Protein AF-A0A817PHJ0-F1 (afdb_monomer_lite)

Radius of gyration: 16.42 Å; chains: 1; bounding box: 47×28×43 Å

Structure (mmCIF, N/CA/C/O backbone):
data_AF-A0A817PHJ0-F1
#
_entry.id   AF-A0A817PHJ0-F1
#
loop_
_atom_site.group_PDB
_atom_site.id
_atom_site.type_symbol
_atom_site.label_atom_id
_atom_site.label_alt_id
_atom_site.label_comp_id
_atom_site.label_asym_id
_atom_site.label_entity_id
_atom_site.label_seq_id
_atom_site.pdbx_PDB_ins_code
_atom_site.Cartn_x
_atom_site.Cartn_y
_atom_site.Cartn_z
_atom_site.occupancy
_atom_site.B_iso_or_equiv
_atom_site.auth_seq_id
_atom_site.auth_comp_id
_atom_site.auth_asym_id
_atom_site.auth_atom_id
_atom_site.pdbx_PDB_model_num
ATOM 1 N N . MET A 1 1 ? -12.873 14.705 18.135 1.00 49.12 1 MET A N 1
ATOM 2 C CA . MET A 1 1 ? -11.790 13.808 17.693 1.00 49.12 1 MET A CA 1
ATOM 3 C C . MET A 1 1 ? -12.456 12.846 16.730 1.00 49.12 1 MET A C 1
ATOM 5 O O . MET A 1 1 ? -13.378 12.174 17.163 1.00 49.12 1 MET A O 1
ATOM 9 N N . THR A 1 2 ? -12.149 12.921 15.435 1.00 61.56 2 THR A N 1
ATOM 10 C CA . THR A 1 2 ? -12.743 12.018 14.434 1.00 61.56 2 THR A CA 1
ATOM 11 C C . THR A 1 2 ? -12.177 10.622 14.662 1.00 61.56 2 THR A C 1
ATOM 13 O O . THR A 1 2 ? -10.961 10.498 14.820 1.00 61.56 2 THR A O 1
ATOM 16 N N . ASP A 1 3 ? -13.037 9.610 14.743 1.00 81.31 3 ASP A N 1
ATOM 17 C CA . ASP A 1 3 ? -12.610 8.226 14.940 1.00 81.31 3 ASP A CA 1
ATOM 18 C C . ASP A 1 3 ? -11.834 7.749 13.697 1.00 81.31 3 ASP A C 1
ATOM 20 O O . ASP A 1 3 ? -12.154 8.114 12.561 1.00 81.31 3 ASP A O 1
ATOM 24 N N . ILE A 1 4 ? -10.794 6.938 13.898 1.00 83.25 4 ILE A N 1
ATOM 25 C CA . ILE A 1 4 ? -10.038 6.306 12.812 1.00 83.25 4 ILE A CA 1
ATOM 26 C C . ILE A 1 4 ? -10.956 5.449 11.928 1.00 83.25 4 ILE A C 1
ATOM 28 O O . ILE A 1 4 ? -10.732 5.354 10.721 1.00 83.25 4 ILE A O 1
ATOM 32 N N . MET A 1 5 ? -12.021 4.884 12.509 1.00 84.81 5 MET A N 1
ATOM 33 C CA . MET A 1 5 ? -13.039 4.138 11.777 1.00 84.81 5 MET A CA 1
ATOM 34 C C . MET A 1 5 ? -13.853 5.041 10.844 1.00 84.81 5 MET A C 1
ATOM 36 O O . MET A 1 5 ? -14.081 4.673 9.693 1.00 84.81 5 MET A O 1
ATOM 40 N N . ASP A 1 6 ? -14.234 6.240 11.293 1.00 86.69 6 ASP A N 1
ATOM 41 C CA . ASP A 1 6 ? -14.965 7.198 10.457 1.00 86.69 6 ASP A CA 1
ATOM 42 C C . ASP A 1 6 ? -14.106 7.629 9.268 1.00 86.69 6 ASP A C 1
ATOM 44 O O . ASP A 1 6 ? -14.552 7.591 8.122 1.00 86.69 6 ASP A O 1
ATOM 48 N N . LEU A 1 7 ? -12.840 7.980 9.525 1.00 87.00 7 LEU A N 1
ATOM 49 C CA . LEU A 1 7 ? -11.886 8.334 8.472 1.00 87.00 7 LEU A CA 1
ATOM 50 C C . LEU A 1 7 ? -11.694 7.190 7.474 1.00 87.00 7 LEU A C 1
ATOM 52 O O . LEU A 1 7 ? -11.595 7.431 6.273 1.00 87.00 7 LEU A O 1
ATOM 56 N N . PHE A 1 8 ? -11.654 5.948 7.957 1.00 89.12 8 PHE A N 1
ATOM 57 C CA . PHE A 1 8 ? -11.529 4.782 7.095 1.00 89.12 8 PHE A CA 1
ATOM 58 C C . PHE A 1 8 ? -12.752 4.607 6.188 1.00 89.12 8 PHE A C 1
ATOM 60 O O . PHE A 1 8 ? -12.588 4.391 4.989 1.00 89.12 8 PHE A O 1
ATOM 67 N N . VAL A 1 9 ? -13.967 4.766 6.720 1.00 87.94 9 VAL A N 1
ATOM 68 C CA . VAL A 1 9 ? -15.202 4.720 5.920 1.00 87.94 9 VAL A CA 1
ATOM 69 C C . VAL A 1 9 ? -15.226 5.835 4.872 1.00 87.94 9 VAL A C 1
ATOM 71 O O . VAL A 1 9 ? -15.560 5.570 3.719 1.00 87.94 9 VAL A O 1
ATOM 74 N N . TYR A 1 10 ? -14.818 7.059 5.227 1.00 88.50 10 TYR A N 1
ATOM 75 C CA . TYR A 1 10 ? -14.691 8.151 4.254 1.00 88.50 10 TYR A CA 1
ATOM 76 C C . TYR A 1 10 ? -13.708 7.808 3.136 1.00 88.50 10 TYR A C 1
ATOM 78 O O . TYR A 1 10 ? -14.039 7.968 1.964 1.00 88.50 10 TYR A O 1
ATOM 86 N N . ALA A 1 11 ? -12.537 7.275 3.488 1.00 88.94 11 ALA A N 1
ATOM 87 C CA . ALA A 1 11 ? -11.536 6.888 2.505 1.00 88.94 11 ALA A CA 1
ATOM 88 C C . ALA A 1 11 ? -12.034 5.791 1.553 1.00 88.94 11 ALA A C 1
ATOM 90 O O . ALA A 1 11 ? -11.755 5.866 0.361 1.00 88.94 11 ALA A O 1
ATOM 91 N N . LEU A 1 12 ? -12.773 4.794 2.057 1.00 88.06 12 LEU A N 1
ATOM 92 C CA . LEU A 1 12 ? -13.371 3.751 1.219 1.00 88.06 12 LEU A CA 1
ATOM 93 C C . LEU A 1 12 ? -14.394 4.329 0.243 1.00 88.06 12 LEU A C 1
ATOM 95 O O . LEU A 1 12 ? -14.343 4.012 -0.939 1.00 88.06 12 LEU A O 1
ATOM 99 N N . ASN A 1 13 ? -15.273 5.211 0.722 1.00 89.19 13 ASN A N 1
ATOM 100 C CA . ASN A 1 13 ? -16.271 5.852 -0.129 1.00 89.19 13 ASN A CA 1
ATOM 101 C C . ASN A 1 13 ? -15.613 6.675 -1.242 1.00 89.19 13 ASN A C 1
ATOM 103 O O . ASN A 1 13 ? -16.028 6.570 -2.392 1.00 89.19 13 ASN A O 1
ATOM 107 N N . ASP A 1 14 ? -14.574 7.456 -0.922 1.00 88.31 14 ASP A N 1
ATOM 108 C CA . ASP A 1 14 ? -13.811 8.201 -1.929 1.00 88.31 14 ASP A CA 1
ATOM 109 C C . ASP A 1 14 ? -13.119 7.261 -2.930 1.00 88.31 14 ASP A C 1
ATOM 111 O O . ASP A 1 14 ? -13.066 7.562 -4.122 1.00 88.31 14 ASP A O 1
ATOM 115 N N . PHE A 1 15 ? -12.619 6.110 -2.472 1.00 83.25 15 PHE A N 1
ATOM 116 C CA . PHE A 1 15 ? -11.997 5.109 -3.339 1.00 83.25 15 PHE A CA 1
ATOM 117 C C . PHE A 1 15 ? -13.019 4.488 -4.307 1.00 83.25 15 PHE A C 1
ATOM 119 O O . PHE A 1 15 ? -12.754 4.412 -5.507 1.00 83.25 15 PHE A O 1
ATOM 126 N N . ASP A 1 16 ? -14.205 4.121 -3.812 1.00 83.19 16 ASP A N 1
ATOM 127 C CA . ASP A 1 16 ? -15.276 3.488 -4.594 1.00 83.19 16 ASP A CA 1
ATOM 128 C C . ASP A 1 16 ? -15.862 4.421 -5.665 1.00 83.19 16 ASP A C 1
ATOM 130 O O . ASP A 1 16 ? -16.209 3.974 -6.759 1.00 83.19 16 ASP A O 1
ATOM 134 N N . ILE A 1 17 ? -15.942 5.728 -5.390 1.00 87.88 17 ILE A N 1
ATOM 135 C CA . ILE A 1 17 ? -16.415 6.726 -6.367 1.00 87.88 17 ILE A CA 1
ATOM 136 C C . ILE A 1 17 ? -15.305 7.236 -7.302 1.00 87.88 17 ILE A C 1
ATOM 138 O O . ILE A 1 17 ? -15.550 8.129 -8.114 1.00 87.88 17 ILE A O 1
ATOM 142 N N . GLY A 1 18 ? -14.084 6.698 -7.198 1.00 82.56 18 GLY A N 1
ATOM 143 C CA . GLY A 1 18 ? -12.948 7.061 -8.050 1.00 82.56 18 GLY A CA 1
ATOM 144 C C . GLY A 1 18 ? -12.236 8.364 -7.663 1.00 82.56 18 GLY A C 1
ATOM 145 O O . GLY A 1 18 ? -11.386 8.846 -8.412 1.00 82.56 18 GLY A O 1
ATOM 146 N N . ASN A 1 19 ? -12.521 8.933 -6.490 1.00 89.56 19 ASN A N 1
ATOM 147 C CA . ASN A 1 19 ? -11.821 10.093 -5.934 1.00 89.56 19 ASN A CA 1
ATOM 148 C C . ASN A 1 19 ? -10.500 9.677 -5.254 1.00 89.56 19 ASN A C 1
ATOM 150 O O . ASN A 1 19 ? -10.252 9.933 -4.072 1.00 89.56 19 ASN A O 1
ATOM 154 N N . LEU A 1 20 ? -9.626 9.018 -6.021 1.00 85.56 20 LEU A N 1
ATOM 155 C CA . LEU A 1 20 ? -8.413 8.369 -5.513 1.00 85.56 20 LEU A CA 1
ATOM 156 C C . LEU A 1 20 ? -7.481 9.338 -4.772 1.00 85.56 20 LEU A C 1
ATOM 158 O O . LEU A 1 20 ? -6.882 8.976 -3.764 1.00 85.56 20 LEU A O 1
ATOM 162 N N . LYS A 1 21 ? -7.384 10.595 -5.216 1.00 87.06 21 LYS A N 1
ATOM 163 C CA . LYS A 1 21 ? -6.496 11.588 -4.596 1.00 87.06 21 LYS A CA 1
ATOM 164 C C . LYS A 1 21 ? -6.897 11.919 -3.155 1.00 87.06 21 LYS A C 1
ATOM 166 O O . LYS A 1 21 ? -6.035 11.932 -2.275 1.00 87.06 21 LYS A O 1
ATOM 171 N N . GLU A 1 22 ? -8.178 12.187 -2.901 1.00 89.62 22 GLU A N 1
ATOM 172 C CA . GLU A 1 22 ? -8.651 12.464 -1.536 1.00 89.62 22 GLU A CA 1
ATOM 173 C C . GLU A 1 22 ? -8.688 11.187 -0.688 1.00 89.62 22 GLU A C 1
ATOM 175 O O . GLU A 1 22 ? -8.307 11.229 0.487 1.00 89.62 22 GLU A O 1
ATOM 180 N N . ALA A 1 23 ? -8.999 10.033 -1.293 1.00 89.44 23 ALA A N 1
ATOM 181 C CA . ALA A 1 23 ? -8.902 8.741 -0.618 1.00 89.44 23 ALA A CA 1
ATOM 182 C C . ALA A 1 23 ? -7.478 8.487 -0.089 1.00 89.44 23 ALA A C 1
ATOM 184 O O . ALA A 1 23 ? -7.293 8.210 1.097 1.00 89.44 23 ALA A O 1
ATOM 185 N N . ILE A 1 24 ? -6.449 8.654 -0.930 1.00 89.75 24 ILE A N 1
ATOM 186 C CA . ILE A 1 24 ? -5.039 8.437 -0.562 1.00 89.75 24 ILE A CA 1
ATOM 187 C C . ILE A 1 24 ? -4.558 9.433 0.499 1.00 89.75 24 ILE A C 1
ATOM 189 O O . ILE A 1 24 ? -3.792 9.071 1.400 1.00 89.75 24 ILE A O 1
ATOM 193 N N . LYS A 1 25 ? -5.030 10.680 0.449 1.00 90.56 25 LYS A N 1
ATOM 194 C CA . LYS A 1 25 ? -4.733 11.689 1.473 1.00 90.56 25 LYS A CA 1
ATOM 195 C C . LYS A 1 25 ? -5.332 11.311 2.832 1.00 90.56 25 LYS A C 1
ATOM 197 O O . LYS A 1 25 ? -4.647 11.395 3.857 1.00 90.56 25 LYS A O 1
ATOM 202 N N . THR A 1 26 ? -6.576 10.838 2.842 1.00 90.88 26 THR A N 1
ATOM 203 C CA . THR A 1 26 ? -7.249 10.361 4.057 1.00 90.88 26 THR A CA 1
ATOM 204 C C . THR A 1 26 ? -6.563 9.106 4.603 1.00 90.88 26 THR A C 1
ATOM 206 O O . THR A 1 26 ? -6.209 9.060 5.780 1.00 90.88 26 THR A O 1
ATOM 209 N N . ILE A 1 27 ? -6.246 8.140 3.736 1.00 90.88 27 ILE A N 1
ATOM 210 C CA . ILE A 1 27 ? -5.459 6.937 4.054 1.00 90.88 27 ILE A CA 1
ATOM 211 C C . ILE A 1 27 ? -4.117 7.295 4.698 1.00 90.88 27 ILE A C 1
ATOM 213 O O . ILE A 1 27 ? -3.738 6.716 5.716 1.00 90.88 27 ILE A O 1
ATOM 217 N N . THR A 1 28 ? -3.403 8.273 4.143 1.00 89.94 28 THR A N 1
ATOM 218 C CA . THR A 1 28 ? -2.109 8.708 4.682 1.00 89.94 28 THR A CA 1
ATOM 219 C C . THR A 1 28 ? -2.259 9.288 6.087 1.00 89.94 28 THR A C 1
ATOM 221 O O . THR A 1 28 ? -1.494 8.932 6.980 1.00 89.94 28 THR A O 1
ATOM 224 N N . THR A 1 29 ? -3.307 10.081 6.314 1.00 89.81 29 THR A N 1
ATOM 225 C CA . THR A 1 29 ? -3.633 10.635 7.637 1.00 89.81 29 THR A CA 1
ATOM 226 C C . THR A 1 29 ? -3.916 9.538 8.670 1.00 89.81 29 THR A C 1
ATOM 228 O O . THR A 1 29 ? -3.443 9.614 9.807 1.00 89.81 29 THR A O 1
ATOM 231 N N . ILE A 1 30 ? -4.646 8.490 8.275 1.00 88.88 30 ILE A N 1
ATOM 232 C CA . ILE A 1 30 ? -4.929 7.319 9.119 1.00 88.88 30 ILE A CA 1
ATOM 233 C C . ILE A 1 30 ? -3.628 6.596 9.496 1.00 88.88 30 ILE A C 1
ATOM 235 O O . ILE A 1 30 ? -3.386 6.327 10.674 1.00 88.88 30 ILE A O 1
ATOM 239 N N . ILE A 1 31 ? -2.768 6.319 8.510 1.00 87.38 31 ILE A N 1
ATOM 240 C CA . ILE A 1 31 ? -1.493 5.614 8.715 1.00 87.38 31 ILE A CA 1
ATOM 241 C C . ILE A 1 31 ? -0.571 6.398 9.659 1.00 87.38 31 ILE A C 1
ATOM 243 O O . ILE A 1 31 ? 0.051 5.811 10.544 1.00 87.38 31 ILE A O 1
ATOM 247 N N . ASP A 1 32 ? -0.493 7.721 9.511 1.00 86.81 32 ASP A N 1
ATOM 248 C CA . ASP A 1 32 ? 0.350 8.550 10.376 1.00 86.81 32 ASP A CA 1
ATOM 249 C C . ASP A 1 32 ? -0.188 8.655 11.807 1.00 86.81 32 ASP A C 1
ATOM 251 O O . ASP A 1 32 ? 0.600 8.669 12.757 1.00 86.81 32 ASP A O 1
ATOM 255 N N . SER A 1 33 ? -1.512 8.648 11.974 1.00 82.25 33 SER A N 1
ATOM 256 C CA . SER A 1 33 ? -2.161 8.674 13.291 1.00 82.25 33 SER A CA 1
ATOM 257 C C . SER A 1 33 ? -1.922 7.384 14.087 1.00 82.25 33 SER A C 1
ATOM 259 O O . SER A 1 33 ? -1.824 7.422 15.315 1.00 82.25 33 SER A O 1
ATOM 261 N N . TYR A 1 34 ? -1.742 6.249 13.402 1.00 79.88 34 TYR A N 1
ATOM 262 C CA . TYR A 1 34 ? -1.493 4.948 14.030 1.00 79.88 34 TYR A CA 1
ATOM 263 C C . TYR A 1 34 ? -0.183 4.856 14.810 1.00 79.88 34 TYR A C 1
ATOM 265 O O . TYR A 1 34 ? -0.102 4.070 15.750 1.00 79.88 34 TYR A O 1
ATOM 273 N N . LYS A 1 35 ? 0.831 5.676 14.495 1.00 69.69 35 LYS A N 1
ATOM 274 C CA . LYS A 1 35 ? 2.119 5.672 15.224 1.00 69.69 35 LYS A CA 1
ATOM 275 C C . LYS A 1 35 ? 1.957 5.839 16.742 1.00 69.69 35 LYS A C 1
ATOM 277 O O . LYS A 1 35 ? 2.861 5.468 17.483 1.00 69.69 35 LYS A O 1
ATOM 282 N N . ASN A 1 36 ? 0.815 6.365 17.188 1.00 65.94 36 ASN A N 1
ATOM 283 C CA . ASN A 1 36 ? 0.495 6.610 18.590 1.00 65.94 36 ASN A CA 1
ATOM 284 C C . ASN A 1 36 ? -0.549 5.637 19.180 1.00 65.94 36 ASN A C 1
ATOM 286 O O . ASN A 1 36 ? -0.920 5.807 20.340 1.00 65.94 36 ASN A O 1
ATOM 290 N N . SER A 1 37 ? -1.039 4.648 18.421 1.00 70.31 37 SER A N 1
ATOM 291 C CA . SER A 1 37 ? -2.091 3.723 18.872 1.00 70.31 37 SER A CA 1
ATOM 292 C C . SER A 1 37 ? -1.555 2.328 19.209 1.00 70.31 37 SER A C 1
ATOM 294 O O . SER A 1 37 ? -0.731 1.765 18.492 1.00 70.31 37 SER A O 1
ATOM 296 N N . ILE A 1 38 ? -2.069 1.750 20.300 1.00 67.88 38 ILE A N 1
ATOM 297 C CA . ILE A 1 38 ? -1.825 0.358 20.723 1.00 67.88 38 ILE A CA 1
ATOM 298 C C . ILE A 1 38 ? -3.028 -0.560 20.457 1.00 67.88 38 ILE A C 1
ATOM 300 O O . ILE A 1 38 ? -2.996 -1.738 20.812 1.00 67.88 38 ILE A O 1
ATOM 304 N N . ALA A 1 39 ? -4.112 -0.033 19.879 1.00 80.44 39 ALA A N 1
ATOM 305 C CA . ALA A 1 39 ? -5.333 -0.795 19.657 1.00 80.44 39 ALA A CA 1
ATOM 306 C C . ALA A 1 39 ? -5.198 -1.737 18.447 1.00 80.44 39 ALA A C 1
ATOM 308 O O . ALA A 1 39 ? -4.794 -1.338 17.353 1.00 80.44 39 ALA A O 1
ATOM 309 N N . GLU A 1 40 ? -5.592 -3.002 18.623 1.00 79.38 40 GLU A N 1
ATOM 310 C CA . GLU A 1 40 ? -5.534 -4.008 17.550 1.00 79.38 40 GLU A CA 1
ATOM 311 C C . GLU A 1 40 ? -6.525 -3.700 16.410 1.00 79.38 40 GLU A C 1
ATOM 313 O O . GLU A 1 40 ? -6.277 -4.041 15.254 1.00 79.38 40 GLU A O 1
ATOM 318 N N . THR A 1 41 ? -7.642 -3.028 16.705 1.00 81.06 41 THR A N 1
ATOM 319 C CA . THR A 1 41 ? -8.607 -2.582 15.686 1.00 81.06 41 THR A CA 1
ATOM 320 C C . THR A 1 41 ? -7.976 -1.556 14.745 1.00 81.06 41 THR A C 1
ATOM 322 O O . THR A 1 41 ? -8.040 -1.721 13.526 1.00 81.06 41 THR A O 1
ATOM 325 N N . ASP A 1 42 ? -7.275 -0.567 15.298 1.00 83.81 42 ASP A N 1
ATOM 326 C CA . ASP A 1 42 ? -6.571 0.464 14.531 1.00 83.81 42 ASP A CA 1
ATOM 327 C C . ASP A 1 42 ? -5.488 -0.162 13.654 1.00 83.81 42 ASP A C 1
ATOM 329 O O . ASP A 1 42 ? 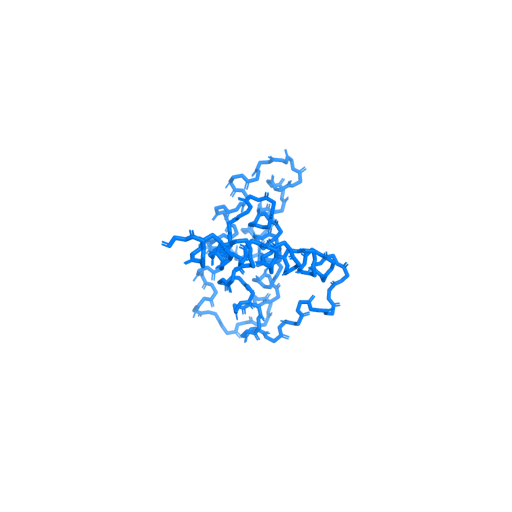-5.336 0.200 12.490 1.00 83.81 42 ASP A O 1
ATOM 333 N N . LYS A 1 43 ? -4.790 -1.180 14.173 1.00 86.75 43 LYS A N 1
ATOM 334 C CA . LYS A 1 43 ? -3.805 -1.946 13.405 1.00 86.75 43 LYS A CA 1
ATOM 335 C C . LYS A 1 43 ? -4.424 -2.601 12.171 1.00 86.75 43 LYS A C 1
ATOM 337 O O . LYS A 1 43 ? -3.843 -2.527 11.090 1.00 86.75 43 LYS A O 1
ATOM 342 N N . LYS A 1 44 ? -5.597 -3.231 12.301 1.00 88.69 44 LYS A N 1
ATOM 343 C CA . LYS A 1 44 ? -6.296 -3.850 11.160 1.00 88.69 44 LYS A CA 1
ATOM 344 C C . LYS A 1 44 ? -6.707 -2.811 10.118 1.00 88.69 44 LYS A C 1
ATOM 346 O O . LYS A 1 44 ? -6.507 -3.045 8.926 1.00 88.69 44 LYS A O 1
ATOM 351 N N . ILE A 1 45 ? -7.226 -1.666 10.563 1.00 89.81 45 ILE A N 1
ATOM 352 C CA . ILE A 1 45 ? -7.584 -0.543 9.685 1.00 89.81 45 ILE A CA 1
ATOM 353 C C . ILE A 1 45 ? -6.345 -0.048 8.932 1.00 89.81 45 ILE A C 1
ATOM 355 O O . ILE A 1 45 ? -6.373 0.109 7.715 1.00 89.81 45 ILE A O 1
ATOM 359 N N . VAL A 1 46 ? -5.223 0.111 9.627 1.00 90.06 46 VAL A N 1
ATOM 360 C CA . VAL A 1 46 ? -3.971 0.608 9.044 1.00 90.06 46 VAL A CA 1
ATOM 361 C C . VAL A 1 46 ? -3.366 -0.382 8.064 1.00 90.06 46 VAL A C 1
ATOM 363 O O . VAL A 1 46 ? -2.923 0.033 6.997 1.00 90.06 46 VAL A O 1
ATOM 366 N N . ILE A 1 47 ? -3.404 -1.685 8.359 1.00 91.00 47 ILE A N 1
ATOM 367 C CA . ILE A 1 47 ? -3.028 -2.720 7.387 1.00 91.00 47 ILE A CA 1
ATOM 368 C C . ILE A 1 47 ? -3.865 -2.558 6.118 1.00 91.00 47 ILE A C 1
ATOM 370 O O . ILE A 1 47 ? -3.315 -2.577 5.021 1.00 91.00 47 ILE A O 1
ATOM 374 N N . ARG A 1 48 ? -5.180 -2.352 6.241 1.00 90.56 48 ARG A N 1
ATOM 375 C CA . ARG A 1 48 ? -6.058 -2.195 5.078 1.00 90.56 48 ARG A CA 1
ATOM 376 C C . ARG A 1 48 ? -5.772 -0.907 4.295 1.00 90.56 48 ARG A C 1
ATOM 378 O O . ARG A 1 48 ? -5.675 -0.955 3.074 1.00 90.56 48 ARG A O 1
ATOM 385 N N . CYS A 1 49 ? -5.550 0.208 4.984 1.00 91.88 49 CYS A N 1
ATOM 386 C CA . CYS A 1 49 ? -5.097 1.474 4.402 1.00 91.88 49 CYS A CA 1
ATOM 387 C C . CYS A 1 49 ? -3.773 1.325 3.636 1.00 91.88 49 CYS A C 1
ATOM 389 O O . CYS A 1 49 ? -3.647 1.809 2.512 1.00 91.88 49 CYS A O 1
ATOM 391 N N . LEU A 1 50 ? -2.803 0.612 4.214 1.00 92.12 50 LEU A N 1
ATOM 392 C CA . LEU A 1 50 ? -1.523 0.324 3.572 1.00 92.12 50 LEU A CA 1
ATOM 393 C C . LEU A 1 50 ? -1.683 -0.545 2.327 1.00 92.12 50 LEU A C 1
ATOM 395 O O . LEU A 1 50 ? -0.986 -0.311 1.352 1.00 92.12 50 LEU A O 1
ATOM 399 N N . GLN A 1 51 ? -2.603 -1.513 2.324 1.00 90.19 51 GLN A N 1
ATOM 400 C CA . GLN A 1 51 ? -2.892 -2.310 1.128 1.00 90.19 51 GLN A CA 1
ATOM 401 C C . GLN A 1 51 ? -3.422 -1.437 -0.021 1.00 90.19 51 GLN A C 1
ATOM 403 O O . GLN A 1 51 ? -2.951 -1.583 -1.146 1.00 90.19 51 GLN A O 1
ATOM 408 N N . TYR A 1 52 ? -4.348 -0.509 0.256 1.00 88.44 52 TYR A N 1
ATOM 409 C CA . TYR A 1 52 ? -4.875 0.408 -0.766 1.00 88.44 52 TYR A CA 1
ATOM 410 C C . TYR A 1 52 ? -3.810 1.367 -1.295 1.00 88.44 52 TYR A C 1
ATOM 412 O O . TYR A 1 52 ? -3.681 1.533 -2.506 1.00 88.44 52 TYR A O 1
ATOM 420 N N . ARG A 1 53 ? -3.014 1.973 -0.404 1.00 90.44 53 ARG A N 1
ATOM 421 C CA . ARG A 1 53 ? -1.930 2.867 -0.829 1.00 90.44 53 ARG A CA 1
ATOM 422 C C . ARG A 1 53 ? -0.841 2.123 -1.592 1.00 90.44 53 ARG A C 1
ATOM 424 O O . ARG A 1 53 ? -0.345 2.642 -2.583 1.00 90.44 53 ARG A O 1
ATOM 431 N N . LEU A 1 54 ? -0.523 0.895 -1.185 1.00 89.12 54 LEU A N 1
ATOM 432 C CA . LEU A 1 54 ? 0.426 0.041 -1.889 1.00 89.12 54 LEU A CA 1
ATOM 433 C C . LEU A 1 54 ? -0.053 -0.270 -3.312 1.00 89.12 54 LEU A C 1
ATOM 435 O O . LEU A 1 54 ? 0.745 -0.192 -4.238 1.00 89.12 54 LEU A O 1
ATOM 439 N N . GLN A 1 55 ? -1.339 -0.581 -3.498 1.00 85.69 55 GLN A N 1
ATOM 440 C CA . GLN A 1 55 ? -1.914 -0.782 -4.829 1.00 85.69 55 GLN A CA 1
ATOM 441 C C . GLN A 1 55 ? -1.805 0.488 -5.686 1.00 85.69 55 GLN A C 1
ATOM 443 O O . GLN A 1 55 ? -1.275 0.419 -6.789 1.00 85.69 55 GLN A O 1
ATOM 448 N N . ALA A 1 56 ? -2.207 1.647 -5.155 1.00 86.06 56 ALA A N 1
ATOM 449 C CA . ALA A 1 56 ? -2.088 2.918 -5.874 1.00 86.06 56 ALA A CA 1
ATOM 450 C C . ALA A 1 56 ? -0.629 3.256 -6.231 1.00 86.06 56 ALA A C 1
ATOM 452 O O . ALA A 1 56 ? -0.335 3.633 -7.359 1.00 86.06 56 ALA A O 1
ATOM 453 N N . ASN A 1 57 ? 0.310 3.044 -5.304 1.00 87.00 57 ASN A N 1
ATOM 454 C CA . ASN A 1 57 ? 1.737 3.255 -5.547 1.00 87.00 57 ASN A CA 1
ATOM 455 C C . ASN A 1 57 ?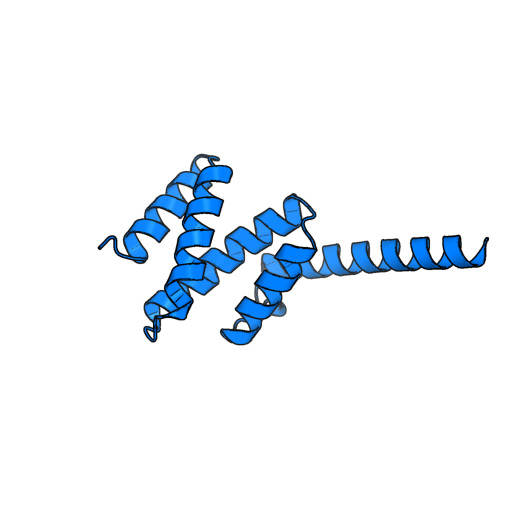 2.300 2.305 -6.612 1.00 87.00 57 ASN A C 1
ATOM 457 O O . ASN A 1 57 ? 3.217 2.685 -7.341 1.00 87.00 57 ASN A O 1
ATOM 461 N N . PHE A 1 58 ? 1.774 1.081 -6.710 1.00 81.06 58 PHE A N 1
ATOM 462 C CA . PHE A 1 58 ? 2.127 0.177 -7.797 1.00 81.06 58 PHE A CA 1
ATOM 463 C C . PHE A 1 58 ? 1.583 0.652 -9.140 1.00 81.06 58 PHE A C 1
ATOM 465 O O . PHE A 1 58 ? 2.290 0.506 -10.133 1.00 81.06 58 PHE A O 1
ATOM 472 N N . ASP A 1 59 ? 0.368 1.191 -9.188 1.00 81.62 59 ASP A N 1
ATOM 473 C CA . ASP A 1 59 ? -0.229 1.714 -10.420 1.00 81.62 59 ASP A CA 1
ATOM 474 C C . ASP A 1 59 ? 0.507 2.975 -10.906 1.00 81.62 59 ASP A C 1
ATOM 476 O O . ASP A 1 59 ? 0.816 3.080 -12.091 1.00 81.62 59 ASP A O 1
ATOM 480 N N . ASP A 1 60 ? 0.896 3.857 -9.981 1.00 84.12 60 ASP A N 1
ATOM 481 C CA . ASP A 1 60 ? 1.628 5.107 -10.249 1.00 84.12 60 ASP A CA 1
ATOM 482 C C . ASP A 1 60 ? 3.153 4.927 -10.400 1.00 84.12 60 ASP A C 1
ATOM 484 O O . ASP A 1 60 ? 3.888 5.906 -10.533 1.00 84.12 60 ASP A O 1
ATOM 488 N N . GLU A 1 61 ? 3.660 3.691 -10.329 1.00 83.31 61 GLU A N 1
ATOM 489 C CA . GLU A 1 61 ? 5.099 3.370 -10.402 1.00 83.31 61 GLU A CA 1
ATOM 490 C C . GLU A 1 61 ? 5.954 4.109 -9.351 1.00 83.31 61 GLU A C 1
ATOM 492 O O . GLU A 1 61 ? 7.159 4.324 -9.501 1.00 83.31 61 GLU A O 1
ATOM 497 N N . ASN A 1 62 ? 5.344 4.460 -8.217 1.00 84.56 62 ASN A N 1
ATOM 498 C CA . ASN A 1 62 ? 6.010 5.124 -7.106 1.00 84.56 62 ASN A CA 1
ATOM 499 C C . ASN A 1 62 ? 6.741 4.100 -6.225 1.00 84.56 62 ASN A C 1
ATOM 501 O O . ASN A 1 62 ? 6.303 3.702 -5.138 1.00 84.56 62 ASN A O 1
ATOM 505 N N . TYR A 1 63 ? 7.896 3.650 -6.708 1.00 79.12 63 TYR A N 1
ATOM 506 C CA . TYR A 1 63 ? 8.668 2.575 -6.085 1.00 79.12 63 TYR A CA 1
ATOM 507 C C . TYR A 1 63 ? 9.190 2.913 -4.682 1.00 79.12 63 TYR A C 1
ATOM 509 O O . TYR A 1 63 ? 9.308 2.029 -3.830 1.00 79.12 63 TYR A O 1
ATOM 517 N N . LYS A 1 64 ? 9.483 4.189 -4.407 1.00 84.25 64 LYS A N 1
ATOM 518 C CA . LYS A 1 64 ? 9.978 4.628 -3.094 1.00 84.25 64 LYS A CA 1
ATOM 519 C C . LYS A 1 64 ? 8.907 4.468 -2.014 1.00 84.25 64 LYS A C 1
ATOM 521 O O . LYS A 1 64 ? 9.186 3.924 -0.939 1.00 84.25 64 LYS A O 1
ATOM 526 N N . ASP A 1 65 ? 7.689 4.907 -2.308 1.00 86.62 65 ASP A N 1
ATOM 527 C CA . ASP A 1 65 ? 6.584 4.815 -1.357 1.00 86.62 65 ASP A CA 1
ATOM 528 C C . ASP A 1 65 ? 6.061 3.375 -1.268 1.00 86.62 65 ASP A C 1
ATOM 530 O O . ASP A 1 65 ? 5.797 2.892 -0.167 1.00 86.62 65 ASP A O 1
ATOM 534 N N . THR A 1 66 ? 6.093 2.623 -2.375 1.00 86.00 66 THR A N 1
ATOM 535 C CA . THR A 1 66 ? 5.855 1.167 -2.396 1.00 86.00 66 THR A CA 1
ATOM 536 C C . THR A 1 66 ? 6.742 0.430 -1.386 1.00 86.00 66 THR A C 1
ATOM 538 O O . THR A 1 66 ? 6.252 -0.324 -0.545 1.00 86.00 66 THR A O 1
ATOM 541 N N . LEU A 1 67 ? 8.063 0.651 -1.422 1.00 85.44 67 LEU A N 1
ATOM 542 C CA . LEU A 1 67 ? 9.000 0.009 -0.490 1.00 85.44 67 LEU A CA 1
ATOM 543 C C . LEU A 1 67 ? 8.731 0.406 0.966 1.00 85.44 67 LEU A C 1
ATOM 545 O O . LEU A 1 67 ? 8.875 -0.415 1.879 1.00 85.44 67 LEU A O 1
ATOM 549 N N . THR A 1 68 ? 8.331 1.658 1.182 1.00 89.38 68 THR A N 1
ATOM 550 C CA . THR A 1 68 ? 7.961 2.165 2.505 1.00 89.38 68 THR A CA 1
ATOM 551 C C . THR A 1 68 ? 6.729 1.434 3.039 1.00 89.38 68 THR A C 1
ATOM 553 O O . THR A 1 68 ? 6.759 0.945 4.172 1.00 89.38 68 THR A O 1
ATOM 556 N N . ASP A 1 69 ? 5.692 1.277 2.218 1.00 90.12 69 ASP A N 1
ATOM 557 C CA . ASP A 1 69 ? 4.451 0.588 2.580 1.00 90.12 69 ASP A CA 1
ATOM 558 C C . ASP A 1 69 ? 4.677 -0.906 2.838 1.00 90.12 69 ASP A C 1
ATOM 560 O O . ASP A 1 69 ? 4.221 -1.436 3.854 1.00 90.12 69 ASP A O 1
ATOM 564 N N . LEU A 1 70 ? 5.473 -1.580 1.999 1.00 88.94 70 LEU A N 1
ATOM 565 C CA . LEU A 1 70 ? 5.870 -2.978 2.212 1.00 88.94 70 LEU A CA 1
ATOM 566 C C . LEU A 1 70 ? 6.593 -3.172 3.553 1.00 88.94 70 LEU A C 1
ATOM 568 O O . LEU A 1 70 ? 6.338 -4.142 4.274 1.00 88.94 70 LEU A O 1
ATOM 572 N N . LYS A 1 71 ? 7.486 -2.245 3.919 1.00 89.38 71 LYS A N 1
ATOM 573 C CA . LYS A 1 71 ? 8.199 -2.289 5.202 1.00 89.38 71 LYS A CA 1
ATOM 574 C C . LYS A 1 71 ? 7.248 -2.081 6.381 1.00 89.38 71 LYS A C 1
ATOM 576 O O . LYS A 1 71 ? 7.371 -2.786 7.383 1.00 89.38 71 LYS A O 1
ATOM 581 N N . GLN A 1 72 ? 6.304 -1.146 6.270 1.00 90.44 72 GLN A N 1
ATOM 582 C CA . GLN A 1 72 ? 5.301 -0.909 7.310 1.00 90.44 72 GLN A CA 1
ATOM 583 C C . GLN A 1 72 ? 4.390 -2.126 7.497 1.00 90.44 72 GLN A C 1
ATOM 585 O O . GLN A 1 72 ? 4.230 -2.587 8.623 1.00 90.44 72 GLN A O 1
ATOM 590 N N . LEU A 1 73 ? 3.889 -2.721 6.411 1.00 91.06 73 LEU A N 1
ATOM 591 C CA . LEU A 1 73 ? 3.095 -3.953 6.455 1.00 91.06 73 LEU A CA 1
ATOM 592 C C . LEU A 1 73 ? 3.846 -5.097 7.147 1.00 91.06 73 LEU A C 1
ATOM 594 O O . LEU A 1 73 ? 3.302 -5.736 8.048 1.00 91.06 73 LEU A O 1
ATOM 598 N N . LYS A 1 74 ? 5.124 -5.300 6.803 1.00 89.31 74 LYS A N 1
ATOM 599 C CA . LYS A 1 74 ? 5.970 -6.306 7.458 1.00 89.31 74 LYS A CA 1
ATOM 600 C C . LYS A 1 74 ? 6.099 -6.059 8.964 1.00 89.31 74 LYS A C 1
ATOM 602 O O . LYS A 1 74 ? 5.990 -7.004 9.741 1.00 89.31 74 LYS A O 1
ATOM 607 N N . ASN A 1 75 ? 6.304 -4.809 9.385 1.00 89.38 75 ASN A N 1
ATOM 608 C CA . ASN A 1 75 ? 6.397 -4.450 10.806 1.00 89.38 75 ASN A CA 1
ATOM 609 C C . ASN A 1 75 ? 5.086 -4.707 11.564 1.00 89.38 75 ASN A C 1
ATOM 611 O O . ASN A 1 75 ? 5.113 -5.004 12.754 1.00 89.38 75 ASN A O 1
ATOM 615 N N . LEU A 1 76 ? 3.949 -4.629 10.871 1.00 89.81 76 LEU A N 1
ATOM 616 C CA . LEU A 1 76 ? 2.631 -4.955 11.413 1.00 89.81 76 LEU A CA 1
ATOM 617 C C . LEU A 1 76 ? 2.331 -6.463 11.420 1.00 89.81 76 LEU A C 1
ATOM 619 O O . LEU A 1 76 ? 1.248 -6.870 11.844 1.00 89.81 76 LEU A O 1
ATOM 623 N N . GLY A 1 77 ? 3.275 -7.298 10.974 1.00 89.38 77 GLY A N 1
ATOM 624 C CA . GLY A 1 77 ? 3.105 -8.746 10.865 1.00 89.38 77 GLY A CA 1
ATOM 625 C C . GLY A 1 77 ? 2.269 -9.177 9.659 1.00 89.38 77 GLY A C 1
ATOM 626 O O . GLY A 1 77 ? 1.838 -10.3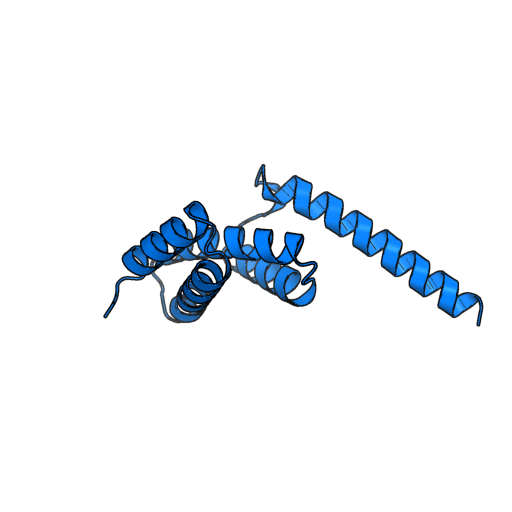24 9.604 1.00 89.38 77 GLY A O 1
ATOM 627 N N . PHE A 1 78 ? 2.029 -8.282 8.697 1.00 89.44 78 PHE A N 1
ATOM 628 C CA . PHE A 1 78 ? 1.331 -8.618 7.464 1.00 89.44 78 PHE A CA 1
ATOM 629 C C . PHE A 1 78 ? 2.315 -9.150 6.420 1.00 89.44 78 PHE A C 1
ATOM 631 O O . PHE A 1 78 ? 3.263 -8.464 6.027 1.00 89.44 78 PHE A O 1
ATOM 638 N N . ASN A 1 79 ? 2.070 -10.367 5.939 1.00 87.31 79 ASN A N 1
ATOM 639 C CA . ASN A 1 79 ? 2.841 -10.965 4.861 1.00 87.31 79 ASN A CA 1
ATOM 640 C C . ASN A 1 79 ? 2.124 -10.759 3.522 1.00 87.31 79 ASN A C 1
ATOM 642 O O . ASN A 1 79 ? 1.107 -11.381 3.233 1.00 87.31 79 ASN A O 1
ATOM 646 N N . VAL A 1 80 ? 2.691 -9.894 2.683 1.00 83.75 80 VAL A N 1
ATOM 647 C CA . VAL A 1 80 ? 2.131 -9.551 1.366 1.00 83.75 80 VAL A CA 1
ATOM 648 C C . VAL A 1 80 ? 2.052 -10.763 0.437 1.00 83.75 80 VAL A C 1
ATOM 650 O O . VAL A 1 80 ? 1.163 -10.820 -0.406 1.00 83.75 80 VAL A O 1
ATOM 653 N N . ARG A 1 81 ? 2.931 -11.757 0.619 1.00 84.19 81 ARG A N 1
ATOM 654 C CA . ARG A 1 81 ? 2.929 -12.985 -0.191 1.00 84.19 81 ARG A CA 1
ATOM 655 C C . ARG A 1 81 ? 1.701 -13.859 0.041 1.00 84.19 81 ARG A C 1
ATOM 657 O O . ARG A 1 81 ? 1.329 -14.610 -0.852 1.00 84.19 81 ARG A O 1
ATOM 664 N N . ASP A 1 82 ? 1.073 -13.726 1.204 1.00 86.44 82 ASP A N 1
ATOM 665 C CA . ASP A 1 82 ? -0.119 -14.492 1.566 1.00 86.44 82 ASP A CA 1
ATOM 666 C C . ASP A 1 82 ? -1.403 -13.800 1.069 1.00 86.44 82 ASP A C 1
ATOM 668 O O . ASP A 1 82 ? -2.502 -14.318 1.247 1.00 86.44 82 ASP A O 1
ATOM 672 N N . ASN A 1 83 ? -1.290 -12.615 0.453 1.00 85.31 83 ASN A N 1
ATOM 673 C CA . ASN A 1 83 ? -2.425 -11.857 -0.057 1.00 85.31 83 ASN A CA 1
ATOM 674 C C . ASN A 1 83 ? -2.648 -12.115 -1.552 1.00 85.31 83 ASN A C 1
ATOM 676 O O . ASN A 1 83 ? -1.795 -11.795 -2.376 1.00 85.31 83 ASN A O 1
ATOM 680 N N . GLU A 1 84 ? -3.827 -12.623 -1.909 1.00 83.38 84 GLU A N 1
ATOM 681 C CA . GLU A 1 84 ? -4.161 -13.030 -3.282 1.00 83.38 84 GLU A CA 1
ATOM 682 C C . GLU A 1 84 ? -4.143 -11.885 -4.307 1.00 83.38 84 GLU A C 1
ATOM 684 O O . GLU A 1 84 ? -3.893 -12.128 -5.483 1.00 83.38 84 GLU A O 1
ATOM 689 N N . ILE A 1 85 ? -4.371 -10.641 -3.875 1.00 79.06 85 ILE A N 1
ATOM 690 C CA . ILE A 1 85 ? -4.395 -9.466 -4.760 1.00 79.06 85 ILE A CA 1
ATOM 691 C C . ILE A 1 85 ? -2.994 -8.865 -4.884 1.00 79.06 85 ILE A C 1
ATOM 693 O O . ILE A 1 85 ? -2.521 -8.579 -5.981 1.00 79.06 85 ILE A O 1
ATOM 697 N N . LEU A 1 86 ? -2.308 -8.684 -3.756 1.00 79.19 86 LEU A N 1
ATOM 698 C CA . LEU A 1 86 ? -1.025 -7.988 -3.720 1.00 79.19 86 LEU A CA 1
ATOM 699 C C . LEU A 1 86 ? 0.156 -8.878 -4.110 1.00 79.19 86 LEU A C 1
ATOM 701 O O . LEU A 1 86 ? 1.144 -8.358 -4.622 1.00 79.19 86 LEU A O 1
ATOM 705 N N . ASN A 1 87 ? 0.085 -10.196 -3.895 1.00 83.94 87 ASN A N 1
ATOM 706 C CA . ASN A 1 87 ? 1.178 -11.103 -4.244 1.00 83.94 87 ASN A CA 1
ATOM 707 C C . ASN A 1 87 ? 1.460 -11.132 -5.763 1.00 83.94 87 ASN A C 1
ATOM 709 O O . ASN A 1 87 ? 2.619 -10.945 -6.135 1.00 83.94 87 ASN A O 1
ATOM 713 N N . PRO A 1 88 ? 0.458 -11.261 -6.659 1.00 83.94 88 PRO A 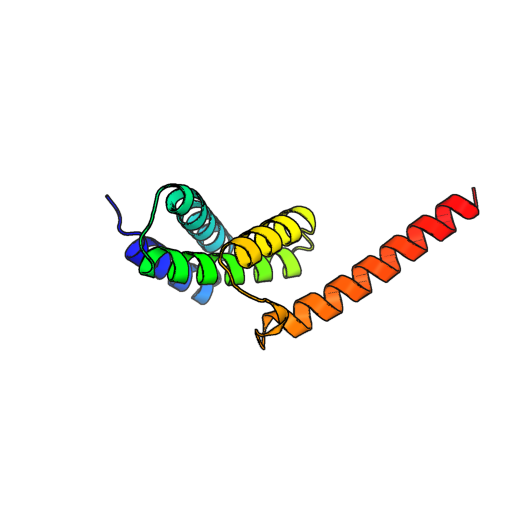N 1
ATOM 714 C CA . PRO A 1 88 ? 0.691 -11.154 -8.101 1.00 83.94 88 PRO A CA 1
ATOM 715 C C . PRO A 1 88 ? 1.286 -9.804 -8.523 1.00 83.94 88 PRO A C 1
ATOM 717 O O . PRO A 1 88 ? 2.210 -9.769 -9.336 1.00 83.94 88 PRO A O 1
ATOM 720 N N . ILE A 1 89 ? 0.800 -8.698 -7.944 1.00 81.56 89 ILE A N 1
ATOM 721 C CA . ILE A 1 89 ? 1.297 -7.344 -8.242 1.00 81.56 89 ILE A CA 1
ATOM 722 C C . ILE A 1 89 ? 2.763 -7.211 -7.812 1.00 81.56 89 ILE A C 1
ATOM 724 O O . ILE A 1 89 ? 3.598 -6.732 -8.581 1.00 81.56 89 ILE A O 1
ATOM 728 N N . LEU A 1 90 ? 3.095 -7.698 -6.612 1.00 81.56 90 LEU A N 1
ATOM 729 C CA . LEU A 1 90 ? 4.455 -7.700 -6.084 1.00 81.56 90 LEU A CA 1
ATOM 730 C C . LEU A 1 90 ? 5.405 -8.514 -6.972 1.00 81.56 90 LEU A C 1
ATOM 732 O O . LEU A 1 90 ? 6.493 -8.032 -7.277 1.00 81.56 90 LEU A O 1
ATOM 736 N N . ILE A 1 91 ? 5.009 -9.720 -7.395 1.00 84.38 91 ILE A N 1
ATOM 737 C CA . ILE A 1 91 ? 5.826 -10.575 -8.273 1.00 84.38 91 ILE A CA 1
ATOM 738 C C . ILE A 1 91 ? 6.120 -9.852 -9.588 1.00 84.38 91 ILE A C 1
ATOM 740 O O . ILE A 1 91 ? 7.289 -9.682 -9.934 1.00 84.38 91 ILE A O 1
ATOM 744 N N . ARG A 1 92 ? 5.079 -9.356 -10.268 1.00 83.50 92 ARG A N 1
ATOM 745 C CA . ARG A 1 92 ? 5.221 -8.643 -11.544 1.00 83.50 92 ARG A CA 1
ATOM 746 C C . ARG A 1 92 ? 6.162 -7.443 -11.420 1.00 83.50 92 ARG A C 1
ATOM 748 O O . ARG A 1 92 ? 7.083 -7.284 -12.213 1.00 83.50 92 ARG A O 1
ATOM 755 N N . ARG A 1 93 ? 5.973 -6.609 -10.396 1.00 79.06 93 ARG A N 1
ATOM 756 C CA . ARG A 1 93 ? 6.781 -5.394 -10.206 1.00 79.06 93 ARG A CA 1
ATOM 757 C C . ARG A 1 93 ? 8.226 -5.716 -9.801 1.00 79.06 93 ARG A C 1
ATOM 759 O O . ARG A 1 93 ? 9.144 -5.014 -10.213 1.00 79.06 93 ARG A O 1
ATOM 766 N N . MET A 1 94 ? 8.462 -6.807 -9.063 1.00 79.88 94 MET A N 1
ATOM 767 C CA . MET A 1 94 ? 9.819 -7.306 -8.797 1.00 79.88 94 MET A CA 1
ATOM 768 C C . MET A 1 94 ? 10.535 -7.775 -10.070 1.00 79.88 94 MET A C 1
ATOM 770 O O . MET A 1 94 ? 11.753 -7.629 -10.168 1.00 79.88 94 MET A O 1
ATOM 774 N N . GLU A 1 95 ? 9.816 -8.360 -11.025 1.00 82.94 95 GLU A N 1
ATOM 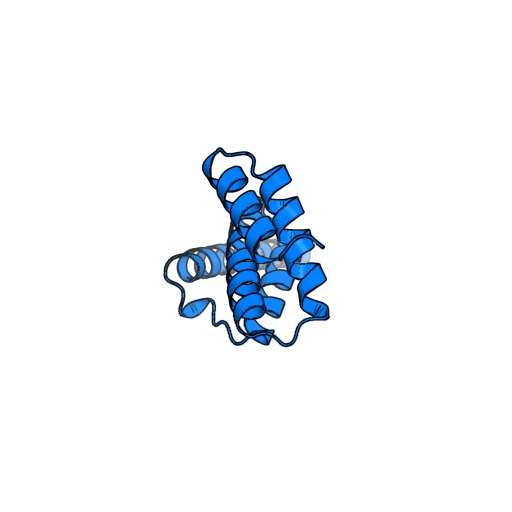775 C CA . GLU A 1 95 ? 10.375 -8.750 -12.324 1.00 82.94 95 GLU A CA 1
ATOM 776 C C . GLU A 1 95 ? 10.722 -7.525 -13.171 1.00 82.94 95 GLU A C 1
ATOM 778 O O . GLU A 1 95 ? 11.839 -7.440 -13.678 1.00 82.94 95 GLU A O 1
ATOM 783 N N . GLU A 1 96 ? 9.827 -6.537 -13.240 1.00 81.75 96 GLU A N 1
ATOM 784 C CA . GLU A 1 96 ? 10.073 -5.269 -13.938 1.00 81.75 96 GLU A CA 1
ATOM 785 C C . GLU A 1 96 ? 11.308 -4.542 -13.371 1.00 81.75 96 GLU A C 1
ATOM 787 O O . GLU A 1 96 ? 12.195 -4.148 -14.127 1.00 81.75 96 GLU A O 1
ATOM 792 N N . MET A 1 97 ? 11.450 -4.466 -12.042 1.00 79.19 97 MET A N 1
ATOM 793 C CA . MET A 1 97 ? 12.638 -3.879 -11.405 1.00 79.19 97 MET A CA 1
ATOM 794 C C . MET A 1 97 ? 13.937 -4.619 -11.742 1.00 79.19 97 MET A C 1
ATOM 796 O O . MET A 1 97 ? 14.979 -3.986 -11.895 1.00 79.19 97 MET A O 1
ATOM 800 N N . LYS A 1 98 ? 13.905 -5.955 -11.849 1.00 80.94 98 LYS A N 1
ATOM 801 C CA . LYS A 1 98 ? 15.089 -6.732 -12.251 1.00 80.94 98 LYS A CA 1
ATOM 802 C C . LYS A 1 98 ? 15.495 -6.427 -13.688 1.00 80.94 98 LYS A C 1
ATOM 804 O O . LYS A 1 98 ? 16.686 -6.327 -13.955 1.00 80.94 98 LYS A O 1
ATOM 809 N N . ILE A 1 99 ? 14.521 -6.282 -14.587 1.00 85.88 99 ILE A N 1
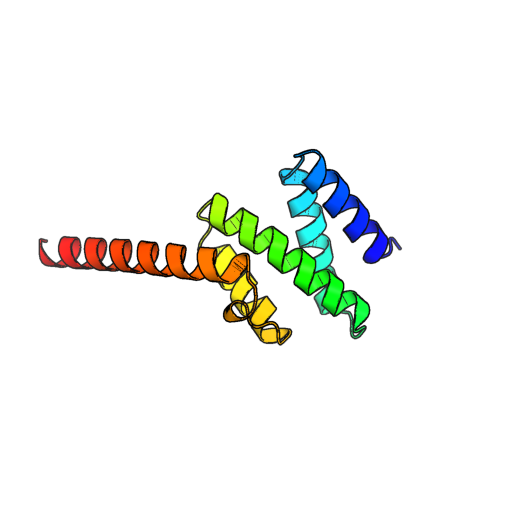ATOM 810 C CA . ILE A 1 99 ? 14.771 -5.934 -15.990 1.00 85.88 99 ILE A CA 1
ATOM 811 C C . ILE A 1 99 ? 15.427 -4.552 -16.074 1.00 85.88 99 ILE A C 1
ATOM 813 O O . ILE A 1 99 ? 16.466 -4.426 -16.716 1.00 85.88 99 ILE A O 1
ATOM 817 N N . ILE A 1 100 ? 14.877 -3.555 -15.373 1.00 83.50 100 ILE A N 1
ATOM 818 C CA . ILE A 1 100 ? 15.426 -2.189 -15.336 1.00 83.50 100 ILE A CA 1
ATOM 819 C C . ILE A 1 100 ? 16.856 -2.194 -14.780 1.00 83.50 100 ILE A C 1
ATOM 821 O O . ILE A 1 100 ? 17.763 -1.639 -15.392 1.00 83.50 100 ILE A O 1
ATOM 825 N N . ALA A 1 101 ? 17.089 -2.874 -13.653 1.00 80.56 101 ALA A N 1
ATOM 826 C CA . ALA A 1 101 ? 18.416 -2.939 -13.042 1.00 80.56 101 ALA A CA 1
ATOM 827 C C . ALA A 1 101 ? 19.462 -3.602 -13.958 1.00 80.56 101 ALA A C 1
ATOM 829 O O . ALA A 1 101 ? 20.623 -3.193 -13.972 1.00 80.56 101 ALA A O 1
ATOM 830 N N . GLU A 1 102 ? 19.065 -4.619 -14.727 1.00 89.50 102 GLU A N 1
ATOM 831 C CA . GLU A 1 102 ? 19.953 -5.278 -15.688 1.00 89.50 102 GLU A CA 1
ATOM 832 C C . GLU A 1 102 ? 20.226 -4.391 -16.913 1.00 89.50 102 GLU A C 1
ATOM 834 O O . GLU A 1 102 ? 21.358 -4.347 -17.395 1.00 89.50 102 GLU A O 1
ATOM 839 N N . GLN A 1 103 ? 19.229 -3.636 -17.388 1.00 87.62 103 GLN A N 1
ATOM 840 C CA . GLN A 1 103 ? 19.407 -2.637 -18.448 1.00 87.62 103 GLN A CA 1
ATOM 841 C C . GLN A 1 103 ? 20.405 -1.554 -18.027 1.00 87.62 103 GLN A C 1
ATOM 843 O O . GLN A 1 103 ? 21.410 -1.365 -18.710 1.00 87.62 103 GLN A O 1
ATOM 848 N N . GLU A 1 104 ? 20.209 -0.939 -16.857 1.00 88.38 104 GLU A N 1
ATOM 849 C CA . GLU A 1 104 ? 21.124 0.080 -16.327 1.00 88.38 104 GLU A CA 1
ATOM 850 C C . GLU A 1 104 ? 22.554 -0.447 -16.147 1.00 88.38 104 GLU A C 1
ATOM 852 O O . GLU A 1 104 ? 23.531 0.283 -16.318 1.00 88.38 104 GLU A O 1
ATOM 857 N N . ARG A 1 105 ? 22.704 -1.716 -15.750 1.00 90.19 105 ARG A N 1
ATOM 858 C CA . ARG A 1 105 ? 24.018 -2.347 -15.603 1.00 90.19 105 ARG A CA 1
ATOM 859 C C . ARG A 1 105 ? 24.711 -2.512 -16.953 1.00 90.19 105 ARG A C 1
ATOM 861 O O . ARG A 1 105 ? 25.911 -2.266 -17.039 1.00 90.19 105 ARG A O 1
ATOM 868 N N . ASN A 1 106 ? 23.980 -2.943 -17.976 1.00 88.81 106 ASN A N 1
ATOM 869 C CA . ASN A 1 106 ? 24.525 -3.143 -19.316 1.00 88.81 106 ASN A CA 1
ATOM 870 C C . ASN A 1 106 ? 24.909 -1.818 -19.980 1.00 88.81 106 ASN A C 1
ATOM 872 O O . ASN A 1 106 ? 25.952 -1.755 -20.623 1.00 88.81 106 ASN A O 1
ATOM 876 N N . GLU A 1 107 ? 24.126 -0.760 -19.768 1.00 90.38 107 GLU A N 1
ATOM 877 C CA . GLU A 1 107 ? 24.454 0.595 -20.229 1.00 90.38 107 GLU A CA 1
ATOM 878 C C . GLU A 1 107 ? 25.763 1.096 -19.606 1.00 90.38 107 GLU A C 1
ATOM 880 O O . GLU A 1 107 ? 26.663 1.510 -20.328 1.00 90.38 107 GLU A O 1
ATOM 885 N N . ARG A 1 108 ? 25.944 0.935 -18.287 1.00 87.75 108 ARG A N 1
ATOM 886 C CA . ARG A 1 108 ? 27.190 1.316 -17.590 1.00 87.75 108 ARG A CA 1
ATOM 887 C C . ARG A 1 108 ? 28.426 0.513 -18.001 1.00 87.75 108 ARG A C 1
ATOM 889 O O . ARG A 1 108 ? 29.538 0.945 -17.729 1.00 87.75 108 ARG A O 1
ATOM 896 N N . LEU A 1 109 ? 28.251 -0.686 -18.558 1.00 84.69 109 LEU A N 1
ATOM 897 C CA . LEU A 1 109 ? 29.353 -1.517 -19.062 1.00 84.69 109 LEU A CA 1
ATOM 898 C C . LEU A 1 109 ? 29.698 -1.210 -20.526 1.00 84.69 109 LEU A C 1
ATOM 900 O O . LEU A 1 109 ? 30.725 -1.684 -21.011 1.00 84.69 109 LEU A O 1
ATOM 904 N N . ALA A 1 110 ? 28.828 -0.483 -21.229 1.00 81.69 110 ALA A N 1
ATOM 905 C CA . ALA A 1 110 ? 29.017 -0.064 -22.613 1.00 81.69 110 ALA A CA 1
ATOM 906 C C . ALA A 1 110 ? 29.655 1.336 -22.744 1.00 81.69 110 ALA A C 1
ATOM 908 O O . ALA A 1 110 ? 30.049 1.705 -23.853 1.00 81.69 110 ALA A O 1
ATOM 909 N N . GLU A 1 111 ? 29.755 2.084 -21.638 1.00 68.75 111 GLU A N 1
ATOM 910 C CA . GLU A 1 111 ? 30.509 3.343 -21.482 1.00 68.75 111 GLU A CA 1
ATOM 911 C C . GLU A 1 111 ? 31.972 3.095 -21.075 1.00 68.75 111 GLU A C 1
ATOM 913 O O . GLU A 1 111 ? 32.850 3.823 -21.597 1.00 68.75 111 GLU A O 1
#

Sequence (111 aa):
MTDIMDLFVYALNDFDIGNLKEAIKTITTIIDSYKNSIAETDKKIVIRCLQYRLQANFDDENYKDTLTDLKQLKNLGFNVRDNEILNPILIRRMEEMKIIAEQERNERLAE

Foldseek 3Di:
DDDLVNLLVVLVVCVVVPVPVVSLVSLVVLLVVCVPDPDVVSLVSNLVSLVSNLVVCLVVVVVVVNVVSCVVCVVSVHDLCVDPPRNVSVVVVVVVVVVVVVVVVVVVVVD

Secondary structure (DSSP, 8-state):
---HHHHHHHHHHHHHTT-HHHHHHHHHHHHHHGGG---HHHHHHHHHHHHHHHHHHHHTT-HHHHHHHHHHHHHTT--GGG-TTHHHHHHHHHHHHHHHHHHHHHHHHH-

pLDDT: mean 84.84, std 6.53, range [49.12, 92.12]

=== Feature glossary ===
The record interleaves many kinds of information about one protein. Here is each kind framed as the question it answers.

Q: What known structures does this most resemble?
A: Structural nearest neighbors (via Foldseek easy-search vs the PDB). Reported per hit: target PDB id, E-value, and alignment TM-score. A TM-score above ~0.5 is the conventional threshold for 'same fold'.

Q: Where is each backbone atom in 3D?
A: The mmCIF table is the protein's shape written out atom by atom. For each backbone N, Cα, C, and carbonyl O, it records an (x, y, z) coordinate triple in Å plus the residue type, chain letter, and residue number.

Q: What are the backbone torsion angles?
A: The φ/ψ torsion pair specifies the backbone conformation at each residue. φ rotates about the N–Cα bond, ψ about the Cα–C bond. Steric clashes forbid most of the (φ, ψ) plane — the allowed regions (α-helix basin, β-sheet basin, left-handed helix) are the Ramachandran-allowed regions.

Q: Which residues are buried vs exposed?
A: Solvent-accessible surface area (SASA) is the area in Å² traced out by the centre of a 1.4 Å probe sphere (a water molecule) rolled over the protein's van der Waals surface (Shrake–Rupley / Lee–Richards construction). Buried residues have near-zero SASA; fully exposed residues can exceed 200 Å². The total SASA scales roughly with the number of surface residues.

Q: How confident is the AlphaFold model at each residue?
A: pLDDT is the predicted lDDT-Cα score: AlphaFold's confidence that the local environment of each residue (all inter-atomic distances within 15 Å) is correctly placed. It is a per-residue number between 0 and 100, with higher meaning more reliable.

Q: What does the local fold look like, residue by residue?
A: 3Di is Foldseek's structural alphabet. Each residue is assigned one of twenty discrete states based on how its Cα sits relative to its spatial (not sequential) neighbors. Aligning 3Di strings finds structural homologs roughly as well as full 3D superposition, but orders of magnitude faster.

Q: How big and how compact is the whole molecule?
A: Radius of gyration (Rg) is the root-mean-square distance of Cα atoms from their centroid — a single number for overall size and compactness. A globular domain of N residues has Rg ≈ 2.2·N^0.38 Å; an extended or disordered chain has a much larger Rg. The Cα contact count is the number of residue pairs whose Cα atoms are within 8 Å and are more than four positions apart in sequence — a standard proxy for tertiary packing density. The bounding box is the smallest axis-aligned box enclosing all Cα atoms.

Q: Which residues are in helices, strands, or loops?
A: DSSP 8-state secondary structure assigns each residue one of H (α-helix), G (3₁₀-helix), I (π-helix), E (extended β-strand), B (isolated β-bridge), T (hydrogen-bonded turn), S (bend), or '-' (coil). The assignment is computed from backbone hydrogen-bond geometry via the Kabsch–Sander algorithm.

Q: How mobile is each atom in the crystal?
A: Crystallographic B-factors measure how much each atom's electron density is smeared out, in Å². They rise in mobile loops and surface residues and fall in the buried interior. In AlphaFold models this column is repurposed to hold pLDDT instead.

Q: What if only a Cα trace is available?
A: P-SEA three-state annotation labels each residue as helix, strand, or coil based purely on the geometry of the Cα trace. It serves as a fallback when the full backbone (and thus DSSP) is unavailable.

Q: What family and function is it annotated with?
A: Database cross-references. InterPro integrates a dozen domain/family signature databases into unified entries with residue-range hits. GO terms attach function/process/location labels with evidence codes. CATH codes position the fold in a four-level structural taxonomy. Organism is the NCBI-taxonomy species name.

Q: Are the domains correctly placed relative to each other?
A: Predicted Aligned Error (PAE) is an AlphaFold confidence matrix: entry (i, j) is the expected error in the position of residue j, in ångströms, when the prediction is superimposed on the true structure at residue i. Low PAE within a block of residues means that block is internally rigid and well-predicted; high PAE between two blocks means their relative placement is uncertain even if each block individually is confident.

Q: What do the diagnostic plots show?
A: Three diagnostic plots accompany the record. The Cα contact map visualizes the tertiary structure as a 2D adjacency matrix (8 Å cutoff, sequence-local contacts suppressed). The Ramachandran plot shows the distribution of backbone (φ, ψ) torsions, with points in the α and β basins reflecting secondary structure content. The PAE plot shows AlphaFold's inter-residue confidence as a color matrix.

Q: What is the amino-acid chain?
A: Primary structure: the covalent order of the twenty standard amino acids along the backbone. Two proteins with the same sequence will (almost always) fold to the same structure; two with 30% identity often share a fold but not the details.

Q: What do the rendered images show?
A: The six renders are orthographic views along the three Cartesian axes in both directions. Representation (cartoon, sticks, or surface) and color scheme (sequence-rainbow or by-chain) vary across proteins so the training set covers all the common visualization conventions.